Protein AF-J2Z8C9-F1 (afdb_monomer_lite)

pLDDT: mean 74.85, std 12.01, range [35.38, 90.69]

Structure (mmCIF, N/CA/C/O backbone):
data_AF-J2Z8C9-F1
#
_entry.id   AF-J2Z8C9-F1
#
loop_
_atom_site.group_PDB
_atom_site.id
_atom_site.type_symbol
_atom_site.label_atom_id
_atom_site.label_alt_id
_atom_site.label_comp_id
_atom_site.label_asym_id
_atom_site.label_entity_id
_atom_site.label_seq_id
_atom_site.pdbx_PDB_ins_code
_atom_site.Cartn_x
_atom_site.Cartn_y
_atom_site.Cartn_z
_atom_site.occupancy
_atom_site.B_iso_or_equiv
_atom_site.auth_seq_id
_atom_site.auth_comp_id
_atom_site.auth_asym_id
_atom_site.auth_atom_id
_atom_site.pdbx_PDB_model_num
ATOM 1 N N . MET A 1 1 ? 9.474 3.837 -44.065 1.00 67.62 1 MET A N 1
ATOM 2 C CA . MET A 1 1 ? 10.290 2.695 -43.598 1.00 67.62 1 MET A CA 1
ATOM 3 C C . MET A 1 1 ? 10.978 2.975 -42.265 1.00 67.62 1 MET A C 1
ATOM 5 O O . MET A 1 1 ? 10.513 2.427 -41.285 1.00 67.62 1 MET A O 1
ATOM 9 N N . LEU A 1 2 ? 11.979 3.863 -42.151 1.00 77.44 2 LEU A N 1
ATOM 10 C CA . LEU A 1 2 ? 12.569 4.182 -40.827 1.00 77.44 2 LEU A CA 1
ATOM 11 C C . LEU A 1 2 ? 11.567 4.831 -39.849 1.00 77.44 2 LEU A C 1
ATOM 13 O O . LEU A 1 2 ? 11.571 4.525 -38.665 1.00 77.44 2 LEU A O 1
ATOM 17 N N . ARG A 1 3 ? 10.662 5.675 -40.361 1.00 76.62 3 ARG A N 1
ATOM 18 C CA . ARG A 1 3 ? 9.588 6.303 -39.569 1.00 76.62 3 ARG A CA 1
ATOM 19 C C . ARG A 1 3 ? 8.544 5.305 -39.051 1.00 76.62 3 ARG A C 1
ATOM 21 O O . ARG A 1 3 ? 7.986 5.521 -37.987 1.00 76.62 3 ARG A O 1
ATOM 28 N N . ASP A 1 4 ? 8.303 4.220 -39.784 1.00 79.44 4 ASP A N 1
ATOM 29 C CA . ASP A 1 4 ? 7.351 3.177 -39.387 1.00 79.44 4 ASP A CA 1
ATOM 30 C C . ASP A 1 4 ? 7.911 2.300 -38.268 1.00 79.44 4 ASP A C 1
ATOM 32 O O . ASP A 1 4 ? 7.186 1.953 -37.344 1.00 79.44 4 ASP A O 1
ATOM 36 N N . ILE A 1 5 ? 9.214 2.006 -38.324 1.00 84.31 5 ILE A N 1
ATOM 37 C CA . ILE A 1 5 ? 9.924 1.270 -37.272 1.00 84.31 5 ILE A CA 1
ATOM 38 C C . ILE A 1 5 ? 9.978 2.102 -35.986 1.00 84.31 5 ILE A C 1
ATOM 40 O O . ILE A 1 5 ? 9.749 1.562 -34.912 1.00 84.31 5 ILE A O 1
ATOM 44 N N . ALA A 1 6 ? 10.227 3.413 -36.096 1.00 84.50 6 ALA A N 1
ATOM 45 C CA . ALA A 1 6 ? 10.226 4.308 -34.940 1.00 84.50 6 ALA A CA 1
ATOM 46 C C . ALA A 1 6 ? 8.854 4.358 -34.251 1.00 84.50 6 ALA A C 1
ATOM 48 O O . ALA A 1 6 ? 8.787 4.238 -33.037 1.00 84.50 6 ALA A O 1
ATOM 49 N N . ARG A 1 7 ? 7.764 4.455 -35.025 1.00 84.06 7 ARG A N 1
ATOM 50 C CA . ARG A 1 7 ? 6.398 4.436 -34.481 1.00 84.06 7 ARG A CA 1
ATOM 51 C C . ARG A 1 7 ? 6.067 3.111 -33.789 1.00 84.06 7 ARG A C 1
ATOM 53 O O . ARG A 1 7 ? 5.529 3.122 -32.696 1.00 84.06 7 ARG A O 1
ATOM 60 N N . TYR A 1 8 ? 6.432 1.989 -34.405 1.00 82.56 8 TYR A N 1
ATOM 61 C CA . TYR A 1 8 ? 6.199 0.672 -33.813 1.00 82.56 8 TYR A CA 1
ATOM 62 C C . TYR A 1 8 ? 7.003 0.457 -32.520 1.00 82.56 8 TYR A C 1
ATOM 64 O O . TYR A 1 8 ? 6.515 -0.176 -31.592 1.00 82.56 8 TYR A O 1
ATOM 72 N N . ALA A 1 9 ? 8.229 0.985 -32.447 1.00 85.19 9 ALA A N 1
ATOM 73 C CA . ALA A 1 9 ? 9.037 0.929 -31.232 1.00 85.19 9 ALA A CA 1
ATOM 74 C C . ALA A 1 9 ? 8.444 1.778 -30.094 1.00 85.19 9 ALA A C 1
ATOM 76 O O . ALA A 1 9 ? 8.497 1.350 -28.947 1.00 85.19 9 ALA A O 1
ATOM 77 N N . ASP A 1 10 ? 7.866 2.937 -30.418 1.00 83.00 10 ASP A N 1
ATOM 78 C CA . ASP A 1 10 ? 7.189 3.828 -29.466 1.00 83.00 10 ASP A CA 1
ATOM 79 C C . ASP A 1 10 ? 5.918 3.169 -28.900 1.00 83.00 10 ASP A C 1
ATOM 81 O O . ASP A 1 10 ? 5.786 3.019 -27.689 1.00 83.00 10 ASP A O 1
ATOM 85 N N . GLU A 1 11 ? 5.057 2.631 -29.775 1.00 85.06 11 GLU A N 1
ATOM 86 C CA . GLU A 1 11 ? 3.850 1.892 -29.367 1.00 85.06 11 GLU A CA 1
ATOM 87 C C . GLU A 1 11 ? 4.189 0.666 -28.506 1.00 85.06 11 GLU A C 1
ATOM 89 O O . GLU A 1 11 ? 3.478 0.357 -27.550 1.00 85.06 11 GLU A O 1
ATOM 94 N N . LEU A 1 12 ? 5.278 -0.041 -28.827 1.00 85.81 12 LEU A N 1
ATOM 95 C CA . LEU A 1 12 ? 5.732 -1.188 -28.045 1.00 85.81 12 LEU A CA 1
ATOM 96 C C . LEU A 1 12 ? 6.258 -0.766 -26.667 1.00 85.81 12 LEU A C 1
ATOM 98 O O . LEU A 1 12 ? 6.003 -1.466 -25.690 1.00 85.81 12 LEU A O 1
ATOM 102 N N . ALA A 1 13 ? 6.971 0.360 -26.579 1.00 85.44 13 ALA A N 1
ATOM 103 C CA . ALA A 1 13 ? 7.461 0.891 -25.312 1.00 85.44 13 ALA A CA 1
ATOM 104 C C . ALA A 1 13 ? 6.299 1.273 -24.3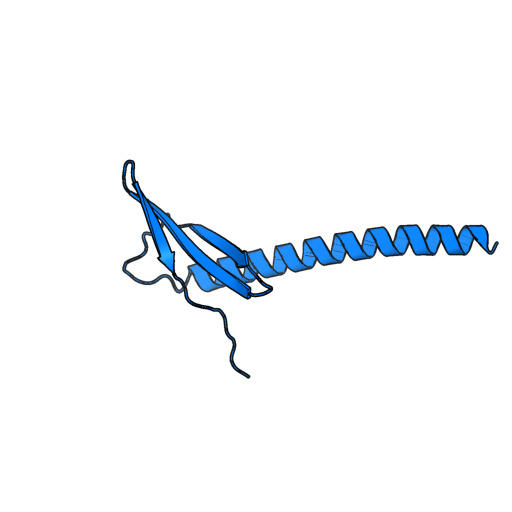84 1.00 85.44 13 ALA A C 1
ATOM 106 O O . ALA A 1 13 ? 6.268 0.801 -23.251 1.00 85.44 13 ALA A O 1
ATOM 107 N N . GLU A 1 14 ? 5.297 2.004 -24.882 1.00 82.94 14 GLU A N 1
ATOM 108 C CA . GLU A 1 14 ? 4.112 2.365 -24.089 1.00 82.94 14 GLU A CA 1
ATOM 109 C C . GLU A 1 14 ? 3.340 1.127 -23.596 1.00 82.94 14 GLU A C 1
ATOM 111 O O . GLU A 1 14 ? 2.824 1.100 -22.475 1.00 82.94 14 GLU A O 1
ATOM 116 N N . HIS A 1 15 ? 3.248 0.084 -24.430 1.00 80.38 15 HIS A N 1
ATOM 117 C CA . HIS A 1 15 ? 2.565 -1.156 -24.063 1.00 80.38 15 HIS A CA 1
ATOM 118 C C . HIS A 1 15 ? 3.314 -1.915 -22.962 1.00 80.38 15 HIS A C 1
ATOM 120 O O . HIS A 1 15 ? 2.692 -2.378 -22.006 1.00 80.38 15 HIS A O 1
ATOM 126 N N . LEU A 1 16 ? 4.642 -1.998 -23.077 1.00 77.69 16 LEU A N 1
ATOM 127 C CA . LEU A 1 16 ? 5.504 -2.655 -22.096 1.00 77.69 16 LEU A CA 1
ATOM 128 C C . LEU A 1 16 ? 5.556 -1.890 -20.770 1.00 77.69 16 LEU A C 1
ATOM 130 O O . LEU A 1 16 ? 5.525 -2.524 -19.722 1.00 77.69 16 LEU A O 1
ATOM 134 N N . GLU A 1 17 ? 5.594 -0.556 -20.791 1.00 80.25 17 GLU A N 1
ATOM 135 C CA . GLU A 1 17 ? 5.533 0.268 -19.575 1.00 80.25 17 GLU A CA 1
ATOM 136 C C . GLU A 1 17 ? 4.212 0.061 -18.829 1.00 80.25 17 GLU A C 1
ATOM 138 O O . GLU A 1 17 ? 4.204 -0.120 -17.611 1.00 80.25 17 GLU A O 1
ATOM 143 N N . ARG A 1 18 ? 3.088 0.003 -19.554 1.00 77.12 18 ARG A N 1
ATOM 144 C CA . ARG A 1 18 ? 1.779 -0.275 -18.950 1.00 77.12 18 ARG A CA 1
ATOM 145 C C . ARG A 1 18 ? 1.686 -1.696 -18.395 1.00 77.12 18 ARG A C 1
ATOM 147 O O . ARG A 1 18 ? 1.120 -1.886 -17.321 1.00 77.12 18 ARG A O 1
ATOM 154 N N . GLU A 1 19 ? 2.200 -2.692 -19.116 1.00 73.88 19 GLU A N 1
ATOM 155 C CA . GLU A 1 19 ? 2.253 -4.073 -18.620 1.00 73.88 19 GLU A CA 1
ATOM 156 C C . GLU A 1 19 ? 3.159 -4.205 -17.398 1.00 73.88 19 GLU A C 1
ATOM 158 O O . GLU A 1 19 ? 2.791 -4.913 -16.466 1.00 73.88 19 GLU A O 1
ATOM 163 N N . ALA A 1 20 ? 4.291 -3.499 -17.363 1.00 74.88 20 ALA A N 1
ATOM 164 C CA . ALA A 1 20 ? 5.178 -3.472 -16.207 1.00 74.88 20 ALA A CA 1
ATOM 165 C C . ALA A 1 20 ? 4.481 -2.853 -14.988 1.00 74.88 20 ALA A C 1
ATOM 167 O O . ALA A 1 20 ? 4.457 -3.476 -13.933 1.00 74.88 20 ALA A O 1
ATOM 168 N N . GLU A 1 21 ? 3.820 -1.702 -15.141 1.00 71.81 21 GLU A N 1
ATOM 169 C CA . GLU A 1 21 ? 3.093 -1.059 -14.037 1.00 71.81 21 GLU A CA 1
ATOM 170 C C . GLU A 1 21 ? 1.957 -1.949 -13.494 1.00 71.81 21 GLU A C 1
ATOM 172 O O . GLU A 1 21 ? 1.739 -2.023 -12.280 1.00 71.81 21 GLU A O 1
ATOM 177 N N . LEU A 1 22 ? 1.245 -2.651 -14.385 1.00 71.44 22 LEU A N 1
ATOM 178 C CA . LEU A 1 22 ? 0.190 -3.602 -14.025 1.00 71.44 22 LEU A CA 1
ATOM 179 C C . LEU A 1 22 ? 0.745 -4.864 -13.360 1.00 71.44 22 LEU A C 1
ATOM 181 O O . LEU A 1 22 ? 0.169 -5.317 -12.375 1.00 71.44 22 LEU A O 1
ATOM 185 N N . ALA A 1 23 ? 1.846 -5.421 -13.862 1.00 69.44 23 ALA A N 1
ATOM 186 C CA . ALA A 1 23 ? 2.500 -6.584 -13.268 1.00 69.44 23 ALA A CA 1
ATOM 187 C C . ALA A 1 23 ? 3.060 -6.248 -11.882 1.00 69.44 23 ALA A C 1
ATOM 189 O O . ALA A 1 23 ? 2.820 -6.986 -10.932 1.00 69.44 23 ALA A O 1
ATOM 190 N N . GLU A 1 24 ? 3.70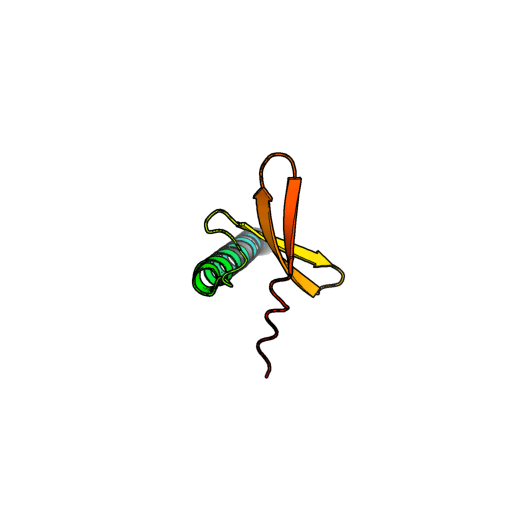1 -5.087 -11.729 1.00 70.25 24 GLU A N 1
ATOM 191 C CA . GLU A 1 24 ? 4.134 -4.589 -10.426 1.00 70.25 24 GLU A CA 1
ATOM 192 C C . GLU A 1 24 ? 2.945 -4.348 -9.487 1.00 70.25 24 GLU A C 1
ATOM 194 O O . GLU A 1 24 ? 3.077 -4.511 -8.279 1.00 70.25 24 GLU A O 1
ATOM 199 N N . GLN A 1 25 ? 1.782 -3.936 -9.999 1.00 67.75 25 GLN A N 1
ATOM 200 C CA . GLN A 1 25 ? 0.571 -3.784 -9.189 1.00 67.75 25 GLN A CA 1
ATOM 201 C C . GLN A 1 25 ? 0.002 -5.130 -8.738 1.00 67.75 25 GLN A C 1
ATOM 203 O O . GLN A 1 25 ? -0.283 -5.294 -7.556 1.00 67.75 25 GLN A O 1
ATOM 208 N N . ASP A 1 26 ? -0.091 -6.095 -9.644 1.00 65.00 26 ASP A N 1
ATOM 209 C CA . ASP A 1 26 ? -0.606 -7.436 -9.370 1.00 65.00 26 ASP A CA 1
ATOM 210 C C . ASP A 1 26 ? 0.313 -8.222 -8.415 1.00 65.00 26 ASP A C 1
ATOM 212 O O . ASP A 1 26 ? -0.166 -8.888 -7.496 1.00 65.00 26 ASP A O 1
ATOM 216 N N . GLU A 1 27 ? 1.636 -8.085 -8.549 1.00 65.06 27 GLU A N 1
ATOM 217 C CA . GLU A 1 27 ? 2.600 -8.625 -7.583 1.00 65.06 27 GLU A CA 1
ATOM 218 C C . GLU A 1 27 ? 2.450 -7.970 -6.201 1.00 65.06 27 GLU A C 1
ATOM 220 O O . GLU A 1 27 ? 2.446 -8.677 -5.189 1.00 65.06 27 GLU A O 1
ATOM 225 N N . ARG A 1 28 ? 2.239 -6.643 -6.137 1.00 63.69 28 ARG A N 1
ATOM 226 C CA . ARG A 1 28 ? 1.963 -5.930 -4.873 1.00 63.69 28 ARG A CA 1
ATOM 227 C C . ARG A 1 28 ? 0.684 -6.419 -4.199 1.00 63.69 28 ARG A C 1
ATOM 229 O O . ARG A 1 28 ? 0.670 -6.580 -2.976 1.00 63.69 28 ARG A O 1
ATOM 236 N N . ASP A 1 29 ? -0.381 -6.634 -4.966 1.00 62.41 29 ASP A N 1
ATOM 237 C CA . ASP A 1 29 ? -1.662 -7.10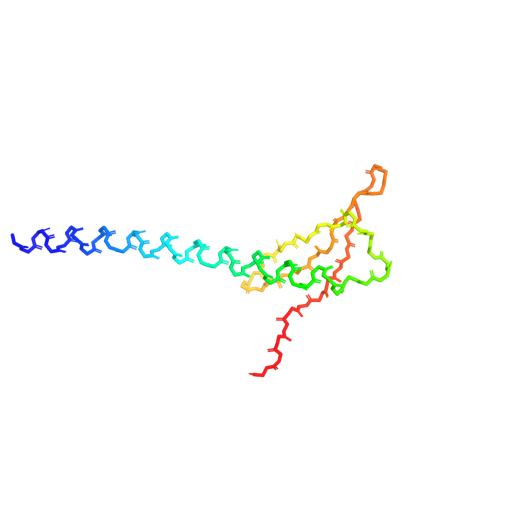2 -4.437 1.00 62.41 29 ASP A CA 1
ATOM 238 C C . ASP A 1 29 ? -1.556 -8.554 -3.947 1.00 62.41 29 ASP A C 1
ATOM 240 O O . ASP A 1 29 ? -1.983 -8.853 -2.830 1.00 62.41 29 ASP A O 1
ATOM 244 N N . LYS A 1 30 ? -0.871 -9.431 -4.692 1.00 61.78 30 LYS A N 1
ATOM 245 C CA . LYS A 1 30 ? -0.626 -10.829 -4.293 1.00 61.78 30 LYS A CA 1
ATOM 246 C C . LYS A 1 30 ? 0.258 -10.964 -3.054 1.00 61.78 30 LYS A C 1
ATOM 248 O O . LYS A 1 30 ? -0.049 -11.779 -2.183 1.00 61.78 30 LYS A O 1
ATOM 253 N N . GLU A 1 31 ? 1.330 -10.179 -2.942 1.00 61.69 31 GLU A N 1
ATOM 254 C CA . GLU A 1 31 ? 2.166 -10.126 -1.729 1.00 61.69 31 GLU A CA 1
ATOM 255 C C . GLU A 1 31 ? 1.339 -9.656 -0.522 1.00 61.69 31 GLU A C 1
ATOM 257 O O . GLU A 1 31 ? 1.412 -10.216 0.575 1.00 61.69 31 GLU A O 1
ATOM 262 N N . THR A 1 32 ? 0.485 -8.656 -0.743 1.00 60.66 32 THR A N 1
ATOM 263 C CA . THR A 1 32 ? -0.409 -8.111 0.280 1.00 60.66 32 THR A CA 1
ATOM 264 C C . THR A 1 32 ? -1.449 -9.136 0.740 1.00 60.66 32 THR A C 1
ATOM 266 O O . THR A 1 32 ? -1.670 -9.273 1.947 1.00 60.66 32 THR A O 1
ATOM 269 N N . GLU A 1 33 ? -2.073 -9.869 -0.185 1.00 59.91 33 GLU A N 1
ATOM 270 C CA . GLU A 1 33 ? -3.077 -10.897 0.110 1.00 59.91 33 GLU A CA 1
ATOM 271 C C . GLU A 1 33 ? -2.478 -12.122 0.807 1.00 59.91 33 GLU A C 1
ATOM 273 O O . GLU A 1 33 ? -3.037 -12.581 1.805 1.00 59.91 33 GLU A O 1
ATOM 278 N N . ALA A 1 34 ? -1.327 -12.621 0.345 1.00 59.16 34 ALA A N 1
ATOM 279 C CA . ALA A 1 34 ? -0.663 -13.780 0.945 1.00 59.16 34 ALA A CA 1
ATOM 280 C C . ALA A 1 34 ? -0.244 -13.518 2.402 1.00 59.16 34 ALA A C 1
ATOM 282 O O . ALA A 1 34 ? -0.358 -14.391 3.262 1.00 59.16 34 ALA A O 1
ATOM 283 N N . GLU A 1 35 ? 0.193 -12.298 2.709 1.00 57.81 35 GLU A N 1
ATOM 284 C CA . GLU A 1 35 ? 0.610 -11.925 4.060 1.00 57.81 35 GLU A CA 1
ATOM 285 C C . GLU A 1 35 ? -0.522 -11.401 4.949 1.00 57.81 35 GLU A C 1
ATOM 287 O O . GLU A 1 35 ? -0.340 -11.267 6.164 1.00 57.81 35 GLU A O 1
ATOM 292 N N . ALA A 1 36 ? -1.704 -11.125 4.390 1.00 58.78 36 ALA A N 1
ATOM 293 C CA . ALA A 1 36 ? -2.889 -10.865 5.200 1.00 58.78 36 ALA A CA 1
ATOM 294 C C . ALA A 1 36 ? -3.342 -12.083 6.008 1.00 58.78 36 ALA A C 1
ATOM 296 O O . ALA A 1 36 ? -4.020 -11.918 7.027 1.00 58.78 36 ALA A O 1
ATOM 297 N N . ASP A 1 37 ? -2.901 -13.273 5.606 1.00 58.22 37 ASP A N 1
ATOM 298 C CA . ASP A 1 37 ? -3.082 -14.515 6.348 1.00 58.22 37 ASP A CA 1
ATOM 299 C C . ASP A 1 37 ? -2.198 -14.571 7.617 1.00 58.22 37 ASP A C 1
ATOM 301 O O . ASP A 1 37 ? -2.620 -15.098 8.644 1.00 58.22 37 ASP A O 1
ATOM 305 N N . ASN A 1 38 ? -1.024 -13.913 7.631 1.00 61.97 38 ASN A N 1
ATOM 306 C CA . ASN A 1 38 ? -0.109 -13.848 8.790 1.00 61.97 38 ASN A CA 1
ATOM 307 C C . ASN A 1 38 ? -0.389 -12.641 9.714 1.00 61.97 38 ASN A C 1
ATOM 309 O O . ASN A 1 38 ? 0.507 -11.951 10.213 1.00 61.97 38 ASN A O 1
ATOM 313 N N . ARG A 1 39 ? -1.668 -12.320 9.909 1.00 65.94 39 ARG A N 1
ATOM 314 C CA . ARG A 1 39 ? -2.100 -11.178 10.721 1.00 65.94 39 ARG A CA 1
ATOM 315 C C . ARG A 1 39 ? -1.812 -11.434 12.208 1.00 65.94 39 ARG A C 1
ATOM 317 O O . ARG A 1 39 ? -2.250 -12.428 12.775 1.00 65.94 39 ARG A O 1
ATOM 324 N N . GLN A 1 40 ? -1.113 -10.504 12.860 1.00 68.00 40 GLN A N 1
ATOM 325 C CA . GLN A 1 40 ? -0.891 -10.541 14.313 1.00 68.00 40 GLN A CA 1
ATOM 326 C C . GLN A 1 40 ? -2.216 -10.386 15.080 1.00 68.00 40 GLN A C 1
ATOM 328 O O . GLN A 1 40 ? -3.067 -9.606 14.661 1.00 68.00 40 GLN A O 1
ATOM 333 N N . ASP A 1 41 ? -2.343 -11.041 16.240 1.00 68.12 41 ASP A N 1
ATOM 334 C CA . ASP A 1 41 ? -3.572 -11.104 17.065 1.00 68.12 41 ASP A CA 1
ATOM 335 C C . ASP A 1 41 ? -4.162 -9.721 17.437 1.00 68.12 41 ASP A C 1
ATOM 337 O O . ASP A 1 41 ? -5.368 -9.534 17.542 1.00 68.12 41 ASP A O 1
ATOM 341 N N . ASP A 1 42 ? -3.299 -8.711 17.550 1.00 76.81 42 ASP A N 1
ATOM 342 C CA . ASP A 1 42 ? -3.650 -7.325 17.897 1.00 76.81 42 ASP A CA 1
ATOM 343 C C . ASP A 1 42 ? -4.183 -6.498 16.702 1.00 76.81 42 ASP A C 1
ATOM 345 O O . ASP A 1 42 ? -4.607 -5.352 16.857 1.00 76.81 42 ASP A O 1
ATOM 349 N N . VAL A 1 43 ? -4.171 -7.058 15.488 1.00 80.69 43 VAL A N 1
ATOM 350 C CA . VAL A 1 43 ? -4.731 -6.427 14.288 1.00 80.69 43 VAL A CA 1
ATOM 351 C C . VAL A 1 43 ? -6.104 -7.045 14.001 1.00 80.69 43 VAL A C 1
ATOM 353 O O . VAL A 1 43 ? -6.211 -8.253 13.803 1.00 80.69 43 VAL A O 1
ATOM 356 N N . PRO A 1 44 ? -7.182 -6.250 13.919 1.00 81.31 44 PRO A N 1
ATOM 357 C CA . PRO A 1 44 ? -8.509 -6.792 13.677 1.00 81.31 44 PRO A CA 1
ATOM 358 C C . PRO A 1 44 ? -8.684 -7.275 12.236 1.00 81.31 44 PRO A C 1
ATOM 360 O O . PRO A 1 44 ? -8.098 -6.740 11.295 1.00 81.31 44 PRO A O 1
ATOM 363 N N . GLY A 1 45 ? -9.604 -8.227 12.051 1.00 78.50 45 GLY A N 1
ATOM 364 C CA . GLY A 1 45 ? -9.896 -8.856 10.756 1.00 78.50 45 GLY A CA 1
ATOM 365 C C . GLY A 1 45 ? -10.250 -7.892 9.611 1.00 78.50 45 GLY A C 1
ATOM 366 O O . GLY A 1 45 ? -10.024 -8.185 8.440 1.00 78.50 45 GLY A O 1
ATOM 367 N N . LYS A 1 46 ? -10.776 -6.716 9.968 1.00 80.69 46 LYS A N 1
ATOM 368 C CA . LYS A 1 46 ? -11.160 -5.621 9.063 1.00 80.69 46 LYS A CA 1
ATOM 369 C C . LYS A 1 46 ? -10.017 -4.658 8.713 1.00 80.69 46 LYS A C 1
ATOM 371 O O . LYS A 1 46 ? -10.278 -3.609 8.130 1.00 80.69 46 LYS A O 1
ATOM 376 N N . ALA A 1 47 ? -8.792 -4.934 9.154 1.00 84.88 47 ALA A N 1
ATOM 377 C CA . ALA A 1 47 ? -7.645 -4.099 8.835 1.00 84.88 47 ALA A CA 1
ATOM 378 C C . ALA A 1 47 ? -7.185 -4.311 7.393 1.00 84.88 47 ALA A C 1
ATOM 380 O O . ALA A 1 47 ? -7.097 -5.447 6.922 1.00 84.88 47 ALA A O 1
ATOM 381 N N . THR A 1 48 ? -6.850 -3.207 6.736 1.00 82.38 48 THR A N 1
ATOM 382 C CA . THR A 1 48 ? -6.328 -3.140 5.368 1.00 82.38 48 THR A CA 1
ATOM 383 C C . THR A 1 48 ? -4.844 -2.792 5.416 1.00 82.38 48 THR A C 1
ATOM 385 O O . THR A 1 48 ? -4.422 -2.058 6.312 1.00 82.38 48 THR A O 1
ATOM 388 N N . ILE A 1 49 ? -4.044 -3.299 4.477 1.00 81.88 49 ILE A N 1
ATOM 389 C CA . ILE A 1 49 ? -2.638 -2.900 4.355 1.00 81.88 49 ILE A CA 1
ATOM 390 C C . ILE A 1 49 ? -2.559 -1.610 3.538 1.00 81.88 49 ILE A C 1
ATOM 392 O O . ILE A 1 49 ? -3.100 -1.520 2.441 1.00 81.88 49 ILE A O 1
ATOM 396 N N . THR A 1 50 ? -1.854 -0.622 4.073 1.00 83.12 50 THR A N 1
ATOM 397 C CA . THR A 1 50 ? -1.470 0.604 3.377 1.00 83.12 50 THR A CA 1
ATOM 398 C C . THR A 1 50 ? 0.038 0.587 3.171 1.00 83.12 50 THR A C 1
ATOM 400 O O . THR A 1 50 ? 0.790 0.496 4.146 1.00 83.12 50 THR A O 1
ATOM 403 N N . VAL A 1 51 ? 0.483 0.736 1.924 1.00 80.94 51 VAL A N 1
ATOM 404 C CA . VAL A 1 51 ? 1.904 0.874 1.579 1.00 80.94 51 VAL A CA 1
ATOM 405 C C . VAL A 1 51 ? 2.261 2.359 1.509 1.00 80.94 51 VAL A C 1
ATOM 407 O O . VAL A 1 51 ? 1.546 3.156 0.900 1.00 80.94 51 VAL A O 1
ATOM 410 N N . LYS A 1 52 ? 3.348 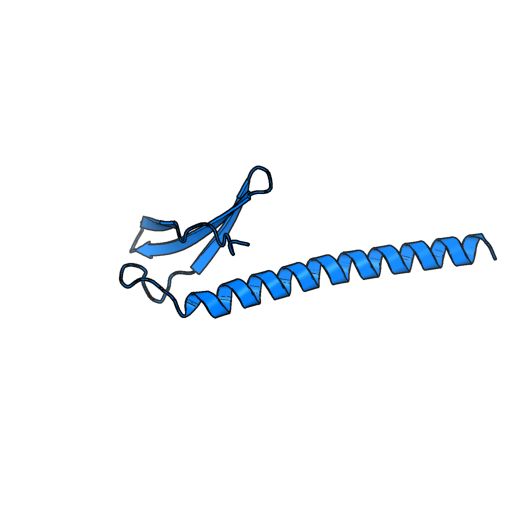2.753 2.172 1.00 80.44 52 LYS A N 1
ATOM 411 C CA . LYS A 1 52 ? 3.940 4.092 2.075 1.00 80.44 52 LYS A CA 1
ATOM 412 C C . LYS A 1 52 ? 5.326 3.971 1.466 1.00 80.44 52 LYS A C 1
ATOM 414 O O . LYS A 1 52 ? 6.182 3.329 2.058 1.00 80.44 52 LYS A O 1
ATOM 419 N N . GLU A 1 53 ? 5.548 4.608 0.327 1.00 81.00 53 GLU A N 1
ATOM 420 C CA . GLU A 1 53 ? 6.857 4.651 -0.322 1.00 81.00 53 GLU A CA 1
ATOM 421 C C . GLU A 1 53 ? 7.539 5.986 -0.006 1.00 81.00 53 GLU A C 1
ATOM 423 O O . GLU A 1 53 ? 6.978 7.056 -0.253 1.00 81.00 53 GLU A O 1
ATOM 428 N N . ILE A 1 54 ? 8.708 5.932 0.638 1.00 83.25 54 ILE A N 1
ATOM 429 C CA . ILE A 1 54 ? 9.478 7.112 1.046 1.00 83.25 54 ILE A CA 1
ATOM 430 C C . ILE A 1 54 ? 10.966 6.810 0.845 1.00 83.25 54 ILE A C 1
ATOM 432 O O . ILE A 1 54 ? 11.491 5.895 1.472 1.00 83.25 54 ILE A O 1
ATOM 436 N N . ASN A 1 55 ? 11.660 7.621 0.037 1.00 81.88 55 ASN A N 1
ATOM 437 C CA . ASN A 1 55 ? 13.082 7.438 -0.299 1.00 81.88 55 ASN A CA 1
ATOM 438 C C . ASN A 1 55 ? 13.401 6.034 -0.852 1.00 81.88 55 ASN A C 1
ATOM 440 O O . ASN A 1 55 ? 14.343 5.416 -0.378 1.00 81.88 55 ASN A O 1
ATOM 444 N N . ASP A 1 56 ? 12.601 5.514 -1.791 1.00 77.25 56 ASP A N 1
ATOM 445 C CA . ASP A 1 56 ? 12.756 4.152 -2.354 1.00 77.25 56 ASP A CA 1
ATOM 446 C C . ASP A 1 56 ? 12.492 3.006 -1.350 1.00 77.25 56 ASP A C 1
ATOM 448 O O . ASP A 1 56 ? 12.483 1.831 -1.698 1.00 77.25 56 ASP A O 1
ATOM 452 N N . HIS A 1 57 ? 12.197 3.333 -0.087 1.00 78.50 57 HIS A N 1
ATOM 453 C CA . HIS A 1 57 ? 11.821 2.359 0.928 1.00 78.50 57 HIS A CA 1
ATOM 454 C C . HIS A 1 57 ? 10.302 2.249 1.037 1.00 78.50 57 HIS A C 1
ATOM 456 O O . HIS A 1 57 ? 9.594 3.247 1.217 1.00 78.50 57 HIS A O 1
ATOM 462 N N . ARG A 1 58 ? 9.801 1.013 0.992 1.00 77.00 58 ARG A N 1
ATOM 463 C CA . ARG A 1 58 ? 8.383 0.695 1.173 1.00 77.00 58 ARG A CA 1
ATOM 464 C C . ARG A 1 58 ? 8.102 0.303 2.618 1.00 77.00 58 ARG A C 1
ATOM 466 O O . ARG A 1 58 ? 8.709 -0.609 3.172 1.00 77.00 58 ARG A O 1
ATOM 473 N N . TYR A 1 59 ? 7.148 0.995 3.225 1.00 79.62 59 TYR A N 1
ATOM 474 C CA . TYR A 1 59 ? 6.695 0.767 4.589 1.00 79.62 59 TYR A CA 1
ATOM 475 C C . TYR A 1 59 ? 5.257 0.272 4.575 1.00 79.62 59 TYR A C 1
ATOM 477 O O . TYR A 1 59 ? 4.355 0.948 4.076 1.00 79.62 59 TYR A O 1
ATOM 485 N N . TYR A 1 60 ? 5.034 -0.887 5.178 1.00 82.38 60 TYR A N 1
ATOM 486 C CA . TYR A 1 60 ? 3.735 -1.539 5.196 1.00 82.38 60 TYR A CA 1
ATOM 487 C C . TYR A 1 60 ? 3.057 -1.298 6.544 1.00 82.38 60 TYR A C 1
ATOM 489 O O . TYR A 1 60 ? 3.633 -1.531 7.613 1.00 82.38 60 TYR A O 1
ATOM 497 N N . TYR A 1 61 ? 1.813 -0.829 6.502 1.00 84.19 61 TYR A N 1
ATOM 498 C CA . TYR A 1 61 ? 1.019 -0.555 7.693 1.00 84.19 61 TYR A CA 1
ATOM 499 C C . TYR A 1 61 ? -0.305 -1.287 7.639 1.00 84.19 61 TYR A C 1
ATOM 501 O O . TYR A 1 61 ? -1.052 -1.157 6.678 1.00 84.19 61 TYR A O 1
ATOM 509 N N . TRP A 1 62 ? -0.650 -1.960 8.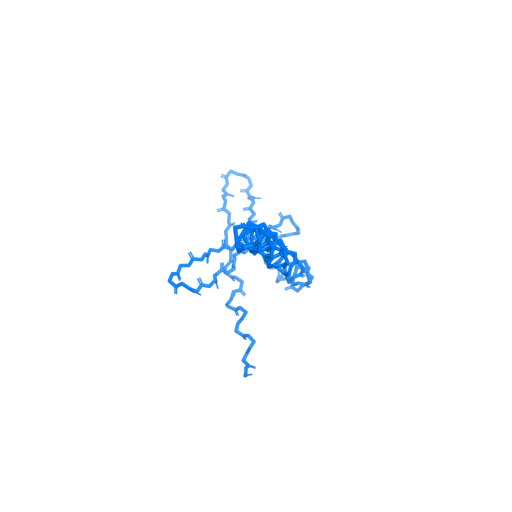725 1.00 87.19 62 TRP A N 1
ATOM 510 C CA . TRP A 1 62 ? -2.021 -2.355 8.992 1.00 87.19 62 TRP A CA 1
ATOM 511 C C . TRP A 1 62 ? -2.809 -1.136 9.429 1.00 87.19 62 TRP A C 1
ATOM 513 O O . TRP A 1 62 ? -2.435 -0.497 10.407 1.00 87.19 62 TRP A O 1
ATOM 523 N N . GLN A 1 63 ? -3.895 -0.812 8.742 1.00 86.81 63 GLN A N 1
ATOM 524 C CA . GLN A 1 63 ? -4.750 0.312 9.082 1.00 86.81 63 GLN A CA 1
ATOM 525 C C . GLN A 1 63 ? -6.198 -0.143 9.224 1.00 86.81 63 GLN A C 1
ATOM 527 O O . GLN A 1 63 ? -6.741 -0.845 8.372 1.00 86.81 63 GLN A O 1
ATOM 532 N N . TRP A 1 64 ? -6.843 0.266 10.311 1.00 89.38 64 TRP A N 1
ATOM 533 C CA . TRP A 1 64 ? -8.251 -0.026 10.562 1.00 89.38 64 TRP A CA 1
ATOM 534 C C . TRP A 1 64 ? -8.923 1.117 11.310 1.00 89.38 64 TRP A C 1
ATOM 536 O O . TRP A 1 64 ? -8.275 1.974 11.913 1.00 89.38 64 TRP A O 1
ATOM 546 N N . ARG A 1 65 ? -10.257 1.125 11.282 1.00 88.69 65 ARG A N 1
ATOM 547 C CA . ARG A 1 65 ? -11.062 2.041 12.093 1.00 88.69 65 ARG A CA 1
ATOM 548 C C . ARG A 1 65 ? -11.586 1.355 13.341 1.00 88.69 65 ARG A C 1
ATOM 550 O O . ARG A 1 65 ? -12.210 0.290 13.265 1.00 88.69 65 ARG A O 1
ATOM 557 N N . GLU A 1 66 ? -11.391 2.013 14.469 1.00 88.38 66 GLU A N 1
ATOM 558 C CA . GLU A 1 66 ? -11.970 1.676 15.762 1.00 88.38 66 GLU A CA 1
ATOM 559 C C . GLU A 1 66 ? -12.851 2.851 16.202 1.00 88.38 66 GLU A C 1
ATOM 561 O O . GLU A 1 66 ? -12.367 3.876 16.680 1.00 88.38 66 GLU A O 1
ATOM 566 N N . GLY A 1 67 ? -14.155 2.739 15.929 1.00 87.75 67 GLY A N 1
ATOM 567 C CA . GLY A 1 67 ? -15.091 3.853 16.083 1.00 87.75 67 GLY A CA 1
ATOM 568 C C . GLY A 1 67 ? -14.716 5.028 15.175 1.00 87.75 67 GLY A C 1
ATOM 569 O O . GLY A 1 67 ? -14.662 4.883 13.952 1.00 87.75 67 GLY A O 1
ATOM 570 N N . GLU A 1 68 ? -14.436 6.177 15.786 1.00 90.69 68 GLU A N 1
ATOM 571 C CA . GLU A 1 68 ? -14.049 7.420 15.102 1.00 90.69 68 GLU A CA 1
ATOM 572 C C . GLU A 1 68 ? -12.529 7.580 14.944 1.00 90.69 68 GLU A C 1
ATOM 574 O O . GLU A 1 68 ? -12.069 8.495 14.263 1.00 90.69 68 GLU A O 1
ATOM 579 N N . THR A 1 69 ? -11.731 6.686 15.538 1.00 89.38 69 THR A N 1
ATOM 580 C CA . THR A 1 69 ? -10.266 6.767 15.494 1.00 89.38 69 THR A CA 1
ATOM 581 C C . THR A 1 69 ? -9.695 5.811 14.451 1.00 89.38 69 THR A C 1
ATOM 583 O O . THR A 1 69 ? -10.062 4.635 14.376 1.00 89.38 69 THR A O 1
ATOM 586 N N . ILE A 1 70 ? -8.754 6.311 13.650 1.00 88.69 70 ILE A N 1
ATOM 587 C CA . ILE A 1 70 ? -7.950 5.485 12.747 1.00 88.69 70 ILE A CA 1
ATOM 588 C C . ILE A 1 70 ? -6.756 4.957 13.539 1.00 88.69 70 ILE A C 1
ATOM 590 O O . ILE A 1 70 ? -5.969 5.733 14.081 1.00 88.69 70 ILE A O 1
ATOM 594 N N . LYS A 1 71 ? -6.632 3.634 13.606 1.00 89.75 71 LYS A N 1
ATOM 595 C CA . LYS A 1 71 ? -5.481 2.942 14.180 1.00 89.75 71 LYS A CA 1
ATOM 596 C C . LYS A 1 71 ? -4.592 2.456 13.050 1.00 89.75 71 LYS A C 1
ATOM 598 O O . LYS A 1 71 ? -5.082 2.021 12.005 1.00 89.75 71 LYS A O 1
ATOM 603 N N . SER A 1 72 ? -3.291 2.530 13.277 1.00 86.31 72 SER A N 1
ATOM 604 C CA . SER A 1 72 ? -2.293 1.965 12.388 1.00 86.31 72 SER A CA 1
ATOM 605 C C . SER A 1 72 ? -1.271 1.167 13.187 1.00 86.31 72 SER A C 1
ATOM 607 O O . SER A 1 72 ? -0.897 1.552 14.295 1.00 86.31 72 SER A O 1
ATOM 609 N N . LYS A 1 73 ? -0.813 0.052 12.624 1.00 85.00 73 LYS A N 1
ATOM 610 C CA . LYS A 1 73 ? 0.265 -0.766 13.173 1.00 85.00 73 LYS A CA 1
ATOM 611 C C . LYS A 1 73 ? 1.290 -1.032 12.092 1.00 85.00 73 LYS A C 1
ATOM 613 O O . LYS A 1 73 ? 0.943 -1.398 10.972 1.00 85.00 73 LYS A O 1
ATOM 618 N N . TYR A 1 74 ? 2.554 -0.814 12.425 1.00 83.00 74 TYR A N 1
ATOM 619 C CA . TYR A 1 74 ? 3.646 -1.103 11.511 1.00 83.00 74 TYR A CA 1
ATOM 620 C C . TYR A 1 74 ? 3.772 -2.617 11.329 1.00 83.00 74 TYR A C 1
ATOM 622 O O . TYR A 1 74 ? 3.865 -3.346 12.317 1.00 83.00 74 TYR A O 1
ATOM 630 N N . LYS A 1 75 ? 3.731 -3.079 10.077 1.00 76.19 75 LYS A N 1
ATOM 631 C CA . LYS A 1 75 ? 3.848 -4.501 9.729 1.00 76.19 75 LYS A CA 1
ATOM 632 C C . LYS A 1 75 ? 5.311 -4.970 9.743 1.00 76.19 75 LYS A C 1
ATOM 634 O O . LYS A 1 75 ? 5.551 -6.148 9.966 1.00 76.19 75 LYS A O 1
ATOM 639 N N . GLY A 1 76 ? 6.273 -4.052 9.621 1.00 63.06 76 GLY A N 1
ATOM 640 C CA . GLY A 1 76 ? 7.682 -4.389 9.404 1.00 63.0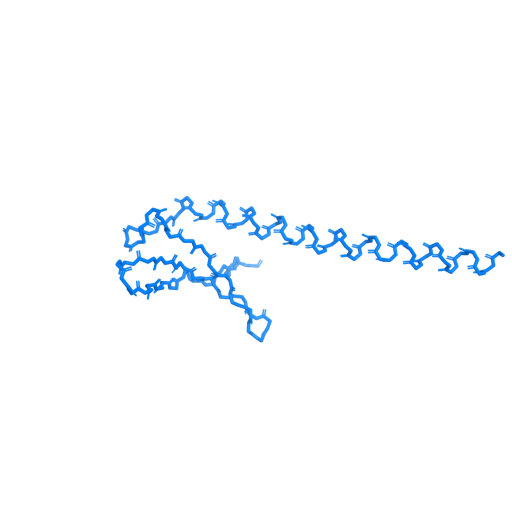6 76 GLY A CA 1
ATOM 641 C C . GLY A 1 76 ? 8.062 -4.223 7.932 1.00 63.06 76 GLY A C 1
ATOM 642 O O . GLY A 1 76 ? 7.171 -4.217 7.079 1.00 63.06 76 GLY A O 1
ATOM 643 N N . PRO A 1 77 ? 9.354 -4.040 7.617 1.00 55.59 77 PRO A N 1
ATOM 644 C CA . PRO A 1 77 ? 9.805 -4.155 6.242 1.00 55.59 77 PRO A CA 1
ATOM 645 C C . PRO A 1 77 ? 9.714 -5.632 5.839 1.00 55.59 77 PRO A C 1
ATOM 647 O O . PRO A 1 77 ? 10.151 -6.500 6.596 1.00 55.59 77 PRO A O 1
ATOM 650 N N . VAL A 1 78 ? 9.190 -5.919 4.648 1.00 53.78 78 VAL A N 1
ATOM 651 C CA . VAL A 1 78 ? 9.477 -7.179 3.947 1.00 53.78 78 VAL A CA 1
ATOM 652 C C . VAL A 1 78 ? 10.912 -7.102 3.428 1.00 53.78 78 VAL A C 1
ATOM 654 O O . VAL A 1 78 ? 11.171 -7.044 2.233 1.00 53.78 78 VAL A O 1
ATOM 657 N N . ASP A 1 79 ? 11.871 -7.033 4.350 1.00 46.81 79 ASP A N 1
ATOM 658 C CA . ASP A 1 79 ? 13.236 -7.401 4.015 1.00 46.81 79 ASP A CA 1
ATOM 659 C C . ASP A 1 79 ? 13.248 -8.927 3.988 1.00 46.81 79 ASP A C 1
ATOM 661 O O . ASP A 1 79 ? 13.384 -9.603 5.012 1.00 46.81 79 ASP A O 1
ATOM 665 N N . SER A 1 80 ? 12.997 -9.476 2.803 1.00 46.00 80 SER A N 1
ATOM 666 C CA . SER A 1 80 ? 13.416 -10.837 2.514 1.00 46.00 80 SER A CA 1
ATOM 667 C C . SER A 1 80 ? 14.935 -10.797 2.483 1.00 46.00 80 SER A C 1
ATOM 669 O O . SER A 1 80 ? 15.532 -10.515 1.449 1.00 46.00 80 SER A O 1
ATOM 671 N N . GLY A 1 81 ? 15.560 -10.994 3.642 1.00 46.16 81 GLY A N 1
ATOM 672 C CA . GLY A 1 81 ? 17.001 -11.127 3.713 1.00 46.16 81 GLY A CA 1
ATOM 673 C C . GLY A 1 81 ? 17.453 -12.240 2.769 1.00 46.16 81 GLY A C 1
ATOM 674 O O . GLY A 1 81 ? 17.092 -13.398 2.989 1.00 46.16 81 GLY A O 1
ATOM 675 N N . ASN A 1 82 ? 18.208 -11.870 1.729 1.00 35.38 82 ASN A N 1
ATOM 676 C CA . ASN A 1 82 ? 19.487 -12.460 1.308 1.00 35.38 82 ASN A CA 1
ATOM 677 C C . ASN A 1 82 ? 19.818 -12.148 -0.160 1.00 35.38 82 ASN A C 1
ATOM 679 O O . ASN A 1 82 ? 19.255 -12.819 -1.054 1.00 35.38 82 ASN A O 1
#

Organism: NCBI:txid1210908

Radius of gyration: 19.18 Å; chains: 1; bounding box: 35×22×62 Å

Secondary structure (DSSP, 8-state):
-HHHHHHHHHHHHHHHHHHHHHHHHHHHHHHHHHHHTT--TTS-TT-EEEEEEETTEEEEEEEEEETTEEEEEEEE------

InterPro domains:
  IPR046738 Domain of unknown function DUF6788 [PF20586] (23-79)

Sequence (82 aa):
MLRDIARYADELAEHLEREAELAEQDERDKETEAEADNRQDDVPGKATITVKEINDHRYYYWQWREGETIKSKYKGPVDSGN

Foldseek 3Di:
DVVVVVVVVVVVVVVVVVVVVVVVVVVVVVVQVVCLVVDDPPQDNQWHWDWDADPNFIWIWTWDDDDPDIDIDTPDGPPPDD